Protein AF-W2T6S7-F1 (afdb_monomer_lite)

Structure (mmCIF, N/CA/C/O backbone):
data_AF-W2T6S7-F1
#
_entry.id   AF-W2T6S7-F1
#
loop_
_atom_site.group_PDB
_atom_site.id
_atom_site.type_symbol
_atom_site.label_atom_id
_atom_site.label_alt_id
_atom_site.label_comp_id
_atom_site.label_asym_id
_atom_site.label_entity_id
_atom_site.label_seq_id
_atom_site.pdbx_PDB_ins_code
_atom_site.Cartn_x
_atom_site.Cartn_y
_atom_site.Cartn_z
_atom_site.occupancy
_atom_site.B_iso_or_equiv
_atom_site.auth_seq_id
_atom_site.auth_comp_id
_atom_site.auth_asym_id
_atom_site.auth_atom_id
_atom_site.pdbx_PDB_model_num
ATOM 1 N N . MET A 1 1 ? 8.108 -56.591 -10.625 1.00 44.81 1 MET A N 1
ATOM 2 C CA . MET A 1 1 ? 7.138 -56.322 -11.718 1.00 44.81 1 MET A CA 1
ATOM 3 C C . MET A 1 1 ? 6.163 -55.282 -11.166 1.00 44.81 1 MET A C 1
ATOM 5 O O . MET A 1 1 ? 5.534 -55.583 -10.171 1.00 44.81 1 MET A O 1
ATOM 9 N N . LYS A 1 2 ? 6.084 -54.022 -11.597 1.00 50.47 2 LYS A N 1
ATOM 10 C CA . LYS A 1 2 ? 6.021 -53.470 -12.954 1.00 50.47 2 LYS A CA 1
ATOM 11 C C . LYS A 1 2 ? 7.052 -52.355 -13.187 1.00 50.47 2 LYS A C 1
ATOM 13 O O . LYS A 1 2 ? 7.591 -51.776 -12.254 1.00 50.47 2 LYS A O 1
ATOM 18 N N . GLN A 1 3 ? 7.336 -52.180 -14.467 1.00 43.72 3 GLN A N 1
ATOM 19 C CA . GLN A 1 3 ? 8.393 -51.392 -15.082 1.00 43.72 3 GLN A CA 1
ATOM 20 C C . GLN A 1 3 ? 8.091 -49.889 -15.019 1.00 43.72 3 GLN A C 1
ATOM 22 O O . GLN A 1 3 ? 6.928 -49.490 -14.970 1.00 43.72 3 GLN A O 1
ATOM 27 N N . GLY A 1 4 ? 9.148 -49.076 -15.026 1.00 42.03 4 GLY A N 1
ATOM 28 C CA . GLY A 1 4 ? 9.050 -47.632 -15.187 1.00 42.03 4 GLY A CA 1
ATOM 29 C C . GLY A 1 4 ? 8.812 -47.212 -16.635 1.00 42.03 4 GLY A C 1
ATOM 30 O O . GLY A 1 4 ? 9.015 -47.990 -17.562 1.00 42.03 4 GLY A O 1
ATOM 31 N N . THR A 1 5 ? 8.462 -45.941 -16.807 1.00 53.25 5 THR A N 1
ATOM 32 C CA . THR A 1 5 ? 8.689 -45.197 -18.046 1.00 53.25 5 THR A CA 1
ATOM 33 C C . THR A 1 5 ? 9.064 -43.765 -17.694 1.00 53.25 5 THR A C 1
ATOM 35 O O . THR A 1 5 ? 8.234 -42.952 -17.293 1.00 53.25 5 THR A O 1
ATOM 38 N N . SER A 1 6 ? 10.351 -43.482 -17.844 1.00 41.78 6 SER A N 1
ATOM 39 C CA . SER A 1 6 ? 10.902 -42.165 -18.129 1.00 41.78 6 SER A CA 1
ATOM 40 C C . SER A 1 6 ? 10.358 -41.647 -19.465 1.00 41.78 6 SER A C 1
ATOM 42 O O . SER A 1 6 ? 10.495 -42.329 -20.479 1.00 41.78 6 SER A O 1
ATOM 44 N N . GLY A 1 7 ? 9.804 -40.436 -19.483 1.00 40.69 7 GLY A N 1
ATOM 45 C CA . GLY A 1 7 ? 9.501 -39.694 -20.706 1.00 40.69 7 GLY A CA 1
ATOM 46 C C . GLY A 1 7 ? 10.116 -38.302 -20.626 1.00 40.69 7 GLY A C 1
ATOM 47 O O . GLY A 1 7 ? 9.666 -37.474 -19.843 1.00 40.69 7 GLY A O 1
ATOM 48 N N . GLN A 1 8 ? 11.179 -38.071 -21.395 1.00 43.88 8 GLN A N 1
ATOM 49 C CA . GLN A 1 8 ? 11.754 -36.748 -21.647 1.00 43.88 8 GLN A CA 1
ATOM 50 C C . GLN A 1 8 ? 11.181 -36.141 -22.944 1.00 43.88 8 GLN A C 1
ATOM 52 O O . GLN A 1 8 ? 10.837 -36.892 -23.856 1.00 43.88 8 GLN A O 1
ATOM 57 N N . LYS A 1 9 ? 11.336 -34.806 -23.054 1.00 38.41 9 LYS A N 1
ATOM 58 C CA . LYS A 1 9 ? 11.322 -33.919 -24.251 1.00 38.41 9 LYS A CA 1
ATOM 59 C C . LYS A 1 9 ? 9.926 -33.386 -24.642 1.00 38.41 9 LYS A C 1
ATOM 61 O O . LYS A 1 9 ? 8.984 -34.155 -24.680 1.00 38.41 9 LYS A O 1
ATOM 66 N N . GLY A 1 10 ? 9.711 -32.102 -24.947 1.00 35.69 10 GLY A N 1
ATOM 67 C CA . GLY A 1 10 ? 10.625 -30.980 -25.158 1.00 35.69 10 GLY A CA 1
ATOM 68 C C . GLY A 1 10 ? 9.892 -29.630 -25.306 1.00 35.69 10 GLY A C 1
ATOM 69 O O . GLY A 1 10 ? 8.671 -29.563 -25.303 1.00 35.69 10 GLY A O 1
ATOM 70 N N . VAL A 1 11 ? 10.732 -28.599 -25.374 1.00 45.44 11 VAL A N 1
ATOM 71 C CA . VAL A 1 11 ? 10.587 -27.143 -25.567 1.00 45.44 11 VAL A CA 1
ATOM 72 C C . VAL A 1 11 ? 9.501 -26.664 -26.550 1.00 45.44 11 VAL A C 1
ATOM 74 O O . VAL A 1 11 ? 9.457 -27.166 -27.664 1.00 45.44 11 VAL A O 1
ATOM 77 N N . GLU A 1 12 ? 8.793 -25.577 -26.205 1.00 41.75 12 GLU A N 1
ATOM 78 C CA . GLU A 1 12 ? 8.453 -24.488 -27.147 1.00 41.75 12 GLU A CA 1
ATOM 79 C C . GLU A 1 12 ? 8.199 -23.165 -26.381 1.00 41.75 12 GLU A C 1
ATOM 81 O O . GLU A 1 12 ? 7.277 -23.108 -25.569 1.00 41.75 12 GLU A O 1
ATOM 86 N N . PRO A 1 13 ? 9.031 -22.114 -26.543 1.00 46.97 13 PRO A N 1
ATOM 87 C CA . PRO A 1 13 ? 8.653 -20.750 -26.190 1.00 46.97 13 PRO A CA 1
ATOM 88 C C . PRO A 1 13 ? 7.733 -20.182 -27.276 1.00 46.97 13 PRO A C 1
ATOM 90 O O . PRO A 1 13 ? 8.020 -20.333 -28.465 1.00 46.97 13 PRO A O 1
ATOM 93 N N . ASP A 1 14 ? 6.656 -19.524 -26.849 1.00 45.78 14 ASP A N 1
ATOM 94 C CA . ASP A 1 14 ? 5.652 -18.898 -27.707 1.00 45.78 14 ASP A CA 1
ATOM 95 C C . ASP A 1 14 ? 6.309 -18.004 -28.769 1.00 45.78 14 ASP A C 1
ATOM 97 O O . ASP A 1 14 ? 6.902 -16.955 -28.504 1.00 45.78 14 ASP A O 1
ATOM 101 N N . ASN A 1 15 ? 6.254 -18.497 -30.002 1.00 49.22 15 ASN A N 1
ATOM 102 C CA . ASN A 1 15 ? 6.775 -17.862 -31.195 1.00 49.22 15 ASN A CA 1
ATOM 103 C C . ASN A 1 15 ? 5.683 -16.930 -31.733 1.00 49.22 15 ASN A C 1
ATOM 105 O O . ASN A 1 15 ? 4.926 -17.308 -32.625 1.00 49.22 15 ASN A O 1
ATOM 109 N N . ASP A 1 16 ? 5.601 -15.703 -31.211 1.00 47.03 16 ASP A N 1
ATOM 110 C CA . ASP A 1 16 ? 4.712 -14.642 -31.721 1.00 47.03 16 ASP A CA 1
ATOM 111 C C . ASP A 1 16 ? 5.182 -14.068 -33.075 1.00 47.03 16 ASP A C 1
ATOM 113 O O . ASP A 1 16 ? 5.040 -12.884 -33.375 1.00 47.03 16 ASP A O 1
ATOM 117 N N . ASN A 1 17 ? 5.729 -14.917 -33.946 1.00 52.88 17 ASN A N 1
ATOM 118 C CA . ASN A 1 17 ? 5.960 -14.599 -35.348 1.00 52.88 17 ASN A CA 1
ATOM 119 C C . ASN A 1 17 ? 5.045 -15.459 -36.225 1.00 52.88 17 ASN A C 1
ATOM 121 O O . ASN A 1 17 ? 5.472 -16.197 -37.118 1.00 52.88 17 ASN A O 1
ATOM 125 N N . ALA A 1 18 ? 3.742 -15.352 -35.953 1.00 46.53 18 ALA A N 1
ATOM 126 C CA . ALA A 1 18 ? 2.703 -15.784 -36.869 1.00 46.53 18 ALA A CA 1
ATOM 127 C C . ALA A 1 18 ? 2.848 -14.987 -38.173 1.00 46.53 18 ALA A C 1
ATOM 129 O O . ALA A 1 18 ? 2.337 -13.876 -38.314 1.00 46.53 18 ALA A O 1
ATOM 130 N N . ARG A 1 19 ? 3.567 -15.557 -39.147 1.00 51.38 19 ARG A N 1
ATOM 131 C CA . ARG A 1 19 ? 3.551 -15.084 -40.534 1.00 51.38 19 ARG A CA 1
ATOM 132 C C . ARG A 1 19 ? 2.090 -15.006 -40.987 1.00 51.38 19 ARG A C 1
ATOM 134 O O . ARG A 1 19 ? 1.430 -16.049 -41.022 1.00 51.38 19 ARG A O 1
ATOM 141 N N . PRO A 1 20 ? 1.561 -13.832 -41.369 1.00 50.25 20 PRO A N 1
ATOM 142 C CA . PRO A 1 20 ? 0.215 -13.776 -41.901 1.00 50.25 20 PRO A CA 1
ATOM 143 C C . PRO A 1 20 ? 0.173 -14.526 -43.238 1.00 50.25 20 PRO A C 1
ATOM 145 O O . PRO A 1 20 ? 0.917 -14.236 -44.175 1.00 50.25 20 PRO A O 1
ATOM 148 N N . ASN A 1 21 ? -0.702 -15.529 -43.279 1.00 42.53 21 ASN A N 1
ATOM 149 C CA . ASN A 1 21 ? -1.140 -16.272 -44.455 1.00 42.53 21 ASN A CA 1
ATOM 150 C C . ASN A 1 21 ? -1.340 -15.320 -45.652 1.00 42.53 21 ASN A C 1
ATOM 152 O O . ASN A 1 21 ? -2.166 -14.408 -45.593 1.00 42.53 21 ASN A O 1
ATOM 156 N N . LEU A 1 22 ? -0.586 -15.543 -46.736 1.00 52.88 22 LEU A N 1
ATOM 157 C CA . LEU A 1 22 ? -0.612 -14.776 -47.990 1.00 52.88 22 LEU A CA 1
ATOM 158 C C . LEU A 1 22 ? -1.898 -15.026 -48.802 1.00 52.88 22 LEU A C 1
ATOM 160 O O . LEU A 1 22 ? -1.879 -15.421 -49.968 1.00 52.88 22 LEU A O 1
ATOM 164 N N . ARG A 1 23 ? -3.057 -14.781 -48.195 1.00 48.16 23 ARG A N 1
ATOM 165 C CA . ARG A 1 23 ? -4.342 -14.863 -48.884 1.00 48.16 23 ARG A CA 1
ATOM 166 C C . ARG A 1 23 ? -5.307 -13.795 -48.393 1.00 48.16 23 ARG A C 1
ATOM 168 O O . ARG A 1 23 ? -6.394 -14.086 -47.913 1.00 48.16 23 ARG A O 1
ATOM 175 N N . ALA A 1 24 ? -4.927 -12.536 -48.580 1.00 45.38 24 ALA A N 1
ATOM 176 C CA . ALA A 1 24 ? -5.854 -11.418 -48.495 1.00 45.38 24 ALA A CA 1
ATOM 177 C C . ALA A 1 24 ? -5.467 -10.330 -49.505 1.00 45.38 24 ALA A C 1
ATOM 179 O O . ALA A 1 24 ? -4.625 -9.481 -49.256 1.00 45.38 24 ALA A O 1
ATOM 180 N N . ARG A 1 25 ? -6.100 -10.437 -50.677 1.00 41.81 25 ARG A N 1
ATOM 181 C CA . ARG A 1 25 ? -6.676 -9.341 -51.467 1.00 41.81 25 ARG A CA 1
ATOM 182 C C . ARG A 1 25 ? -5.835 -8.066 -51.601 1.00 41.81 25 ARG A C 1
ATOM 184 O O . ARG A 1 25 ? -5.845 -7.188 -50.749 1.00 41.81 25 ARG A O 1
ATOM 191 N N . PHE A 1 26 ? -5.255 -7.942 -52.791 1.00 42.34 26 PHE A N 1
ATOM 192 C CA . PHE A 1 26 ? -4.961 -6.682 -53.466 1.00 42.34 26 PHE A CA 1
ATOM 193 C C . PHE A 1 26 ? -6.148 -5.710 -53.313 1.00 42.34 26 PHE A C 1
ATOM 195 O O . PHE A 1 26 ? -7.161 -5.837 -53.998 1.00 42.34 26 PHE A O 1
ATOM 202 N N . VAL A 1 27 ? -6.031 -4.746 -52.405 1.00 46.91 27 VAL A N 1
ATOM 203 C CA . VAL A 1 27 ? -6.796 -3.501 -52.469 1.00 46.91 27 VAL A CA 1
ATOM 204 C C . VAL A 1 27 ? -5.753 -2.402 -52.442 1.00 46.91 27 VAL A C 1
ATOM 206 O O . VAL A 1 27 ? -5.041 -2.224 -51.456 1.00 46.91 27 VAL A O 1
ATOM 209 N N . ALA A 1 28 ? -5.588 -1.754 -53.590 1.00 53.00 28 ALA A N 1
ATOM 210 C CA . ALA A 1 28 ? -4.656 -0.664 -53.790 1.00 53.00 28 ALA A CA 1
ATOM 211 C C . ALA A 1 28 ? -5.019 0.495 -52.851 1.00 53.00 28 ALA A C 1
ATOM 213 O O . ALA A 1 28 ? -5.916 1.284 -53.139 1.00 53.00 28 ALA A O 1
ATOM 214 N N . LEU A 1 29 ? -4.325 0.585 -51.719 1.00 46.12 29 LEU A N 1
ATOM 215 C CA . LEU A 1 29 ? -4.257 1.811 -50.938 1.00 46.12 29 LEU A CA 1
ATOM 216 C C . LEU A 1 29 ? -3.081 2.645 -51.469 1.00 46.12 29 LEU A C 1
ATOM 218 O O . LEU A 1 29 ? -2.004 2.088 -51.707 1.00 46.12 29 LEU A O 1
ATOM 222 N N . PRO A 1 30 ? -3.264 3.960 -51.685 1.00 43.75 30 PRO A N 1
ATOM 223 C CA . PRO A 1 30 ? -2.201 4.831 -52.161 1.00 43.75 30 PRO A CA 1
ATOM 224 C C . PRO A 1 30 ? -1.045 4.844 -51.150 1.00 43.75 30 PRO A C 1
ATOM 226 O O . PRO A 1 30 ? -1.168 5.285 -50.009 1.00 43.75 30 PRO A O 1
ATOM 229 N N . PHE A 1 31 ? 0.089 4.313 -51.602 1.00 42.94 31 PHE A N 1
ATOM 230 C CA . PHE A 1 31 ? 1.375 4.228 -50.917 1.00 42.94 31 PHE A CA 1
ATOM 231 C C . PHE A 1 31 ? 1.957 5.620 -50.611 1.00 42.94 31 PHE A C 1
ATOM 233 O O . PHE A 1 31 ? 2.776 6.139 -51.362 1.00 42.94 31 PHE A O 1
ATOM 240 N N . ARG A 1 32 ? 1.523 6.242 -49.514 1.00 51.12 32 ARG A N 1
ATOM 241 C CA . ARG A 1 32 ? 2.148 7.388 -48.817 1.00 51.12 32 ARG A CA 1
ATOM 242 C C . ARG A 1 32 ? 1.166 7.709 -47.684 1.00 51.12 32 ARG A C 1
ATOM 244 O O . ARG A 1 32 ? 0.097 8.224 -47.951 1.00 51.12 32 ARG A O 1
ATOM 251 N N . CYS A 1 33 ? 1.347 7.336 -46.421 1.00 40.62 33 CYS A N 1
ATOM 252 C CA . CYS A 1 33 ? 2.434 7.719 -45.530 1.00 40.62 33 CYS A CA 1
ATOM 253 C C . CYS A 1 33 ? 2.258 6.948 -44.199 1.00 40.62 33 CYS A C 1
ATOM 255 O O . CYS A 1 33 ? 1.669 7.484 -43.274 1.00 40.62 33 CYS A O 1
ATOM 257 N N . ILE A 1 34 ? 2.723 5.699 -44.075 1.00 46.41 34 ILE A N 1
ATOM 258 C CA . ILE A 1 34 ? 2.920 5.044 -42.755 1.00 46.41 34 ILE A CA 1
ATOM 259 C C . ILE A 1 34 ? 4.170 4.151 -42.823 1.00 46.41 34 ILE A C 1
ATOM 261 O O . ILE A 1 34 ? 4.150 2.974 -42.481 1.00 46.41 34 ILE A O 1
ATOM 265 N N . ARG A 1 35 ? 5.274 4.676 -43.367 1.00 44.12 35 ARG A N 1
ATOM 266 C CA . ARG A 1 35 ? 6.534 3.921 -43.502 1.00 44.12 35 ARG A CA 1
ATOM 267 C C . ARG A 1 35 ? 7.763 4.703 -43.043 1.00 44.12 35 ARG A C 1
ATOM 269 O O . ARG A 1 35 ? 8.831 4.478 -43.575 1.00 44.12 35 ARG A O 1
ATOM 276 N N . ASN A 1 36 ? 7.617 5.612 -42.078 1.00 40.66 36 ASN A N 1
ATOM 277 C CA . ASN A 1 36 ? 8.723 6.463 -41.610 1.00 40.66 36 ASN A CA 1
ATOM 278 C C . ASN A 1 36 ? 8.898 6.481 -40.078 1.00 40.66 36 ASN A C 1
ATOM 280 O O . ASN A 1 36 ? 9.427 7.447 -39.548 1.00 40.66 36 ASN A O 1
ATOM 284 N N . ALA A 1 37 ? 8.467 5.446 -39.349 1.00 45.72 37 ALA A N 1
ATOM 285 C CA . ALA A 1 37 ? 8.672 5.395 -37.891 1.00 45.72 37 ALA A CA 1
ATOM 286 C C . ALA A 1 37 ? 9.631 4.287 -37.410 1.00 45.72 37 ALA A C 1
ATOM 288 O O . ALA A 1 37 ? 9.954 4.257 -36.232 1.00 45.72 37 ALA A O 1
ATOM 289 N N . TYR A 1 38 ? 10.105 3.395 -38.291 1.00 53.44 38 TYR A N 1
ATOM 290 C CA . TYR A 1 38 ? 10.888 2.210 -37.889 1.00 53.44 38 TYR A CA 1
ATOM 291 C C . TYR A 1 38 ? 12.110 1.925 -38.779 1.00 53.44 38 TYR A C 1
ATOM 293 O O . TYR A 1 38 ? 12.489 0.776 -38.962 1.00 53.44 38 TYR A O 1
ATOM 301 N N . TYR A 1 39 ? 12.722 2.958 -39.361 1.00 53.22 39 TYR A N 1
ATOM 302 C CA . TYR A 1 39 ? 13.937 2.823 -40.179 1.00 53.22 39 TYR A CA 1
ATOM 303 C C . TYR A 1 39 ? 14.884 4.006 -39.940 1.00 53.22 39 TYR A C 1
ATOM 305 O O . TYR A 1 39 ? 15.081 4.826 -40.828 1.00 53.22 39 TYR A O 1
ATOM 313 N N . TYR A 1 40 ? 15.438 4.132 -38.731 1.00 52.31 40 TYR A N 1
ATOM 314 C CA . TYR A 1 40 ? 16.458 5.157 -38.450 1.00 52.31 40 TYR A CA 1
ATOM 315 C C . TYR A 1 40 ? 17.656 4.684 -37.611 1.00 52.31 40 TYR A C 1
ATOM 317 O O . TYR A 1 40 ? 18.468 5.511 -37.221 1.00 52.31 40 TYR A O 1
ATOM 325 N N . ASP A 1 41 ? 17.835 3.377 -37.390 1.00 56.97 41 ASP A N 1
ATOM 326 C CA . ASP A 1 41 ? 18.947 2.881 -36.562 1.00 56.97 41 ASP A CA 1
ATOM 327 C C . ASP A 1 41 ? 20.021 2.084 -37.319 1.00 56.97 41 ASP A C 1
ATOM 329 O O . ASP A 1 41 ? 21.143 1.961 -36.830 1.00 56.97 41 ASP A O 1
ATOM 333 N N . ASP A 1 42 ? 19.720 1.508 -38.485 1.00 59.62 42 ASP A N 1
ATOM 334 C CA . ASP A 1 42 ? 20.650 0.565 -39.125 1.00 59.62 42 ASP A CA 1
ATOM 335 C C . ASP A 1 42 ? 21.865 1.266 -39.766 1.00 59.62 42 ASP A C 1
ATOM 337 O O . ASP A 1 42 ? 22.989 0.788 -39.613 1.00 59.62 42 ASP A O 1
ATOM 341 N N . GLU A 1 43 ? 21.699 2.459 -40.352 1.00 59.28 43 GLU A N 1
ATOM 342 C CA . GLU A 1 43 ? 22.812 3.207 -40.971 1.00 59.28 43 GLU A CA 1
ATOM 343 C C . GLU A 1 43 ? 23.855 3.725 -39.959 1.00 59.28 43 GLU A C 1
ATOM 345 O O . GLU A 1 43 ? 25.039 3.843 -40.284 1.00 59.28 43 GLU A O 1
ATOM 350 N N . GLU A 1 44 ? 23.449 4.056 -38.727 1.00 58.12 44 GLU A N 1
ATOM 351 C CA . GLU A 1 44 ? 24.384 4.443 -37.659 1.00 58.12 44 GLU A CA 1
ATOM 352 C C . GLU A 1 44 ? 25.008 3.225 -36.978 1.00 58.12 44 GLU A C 1
ATOM 354 O O . GLU A 1 44 ? 26.189 3.250 -36.616 1.00 58.12 44 GLU A O 1
ATOM 359 N N . LYS A 1 45 ? 24.251 2.127 -36.843 1.00 57.91 45 LYS A N 1
ATOM 360 C CA . LYS A 1 45 ? 24.779 0.858 -36.331 1.00 57.91 45 LYS A CA 1
ATOM 361 C C . LYS A 1 45 ? 25.893 0.324 -37.217 1.00 57.91 45 LYS A C 1
ATOM 363 O O . LYS A 1 45 ? 26.865 -0.183 -36.665 1.00 57.91 45 LYS A O 1
ATOM 368 N N . GLU A 1 46 ? 25.791 0.454 -38.537 1.00 63.69 46 GLU A N 1
ATOM 369 C CA . GLU A 1 46 ? 26.829 0.016 -39.480 1.00 63.69 46 GLU A CA 1
ATOM 370 C C . GLU A 1 46 ? 28.142 0.808 -39.352 1.00 63.69 46 GLU A C 1
ATOM 372 O O . GLU A 1 46 ? 29.214 0.246 -39.573 1.00 63.69 46 GLU A O 1
ATOM 377 N N . LYS A 1 47 ? 28.084 2.078 -38.921 1.00 73.19 47 LYS A N 1
ATOM 378 C CA . LYS A 1 47 ? 29.257 2.962 -38.772 1.00 73.19 47 LYS A CA 1
ATOM 379 C C . LYS A 1 47 ? 30.018 2.775 -37.456 1.00 73.19 47 LYS A C 1
ATOM 381 O O . LYS A 1 47 ? 31.182 3.161 -37.373 1.00 73.19 47 LYS A O 1
ATOM 386 N N . MET A 1 48 ? 29.382 2.208 -36.431 1.00 75.88 48 MET A N 1
ATOM 387 C CA . MET A 1 48 ? 29.991 2.046 -35.106 1.00 75.88 48 MET A CA 1
ATOM 388 C C . MET A 1 48 ? 30.786 0.745 -34.961 1.00 75.88 48 MET A C 1
ATOM 390 O O . MET A 1 48 ? 30.458 -0.287 -35.555 1.00 75.88 48 MET A O 1
ATOM 394 N N . SER A 1 49 ? 31.795 0.753 -34.088 1.00 88.94 49 SER A N 1
ATOM 395 C CA . SER A 1 49 ? 32.514 -0.472 -33.729 1.00 88.94 49 SER A CA 1
ATOM 396 C C . SER A 1 49 ? 31.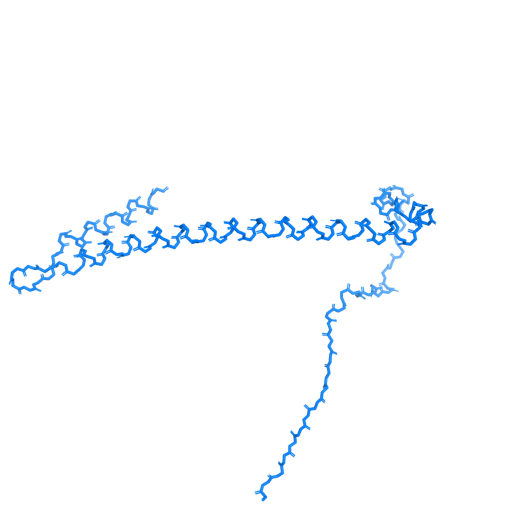605 -1.437 -32.960 1.00 88.94 49 SER A C 1
ATOM 398 O O . SER A 1 49 ? 30.727 -1.031 -32.193 1.00 88.94 49 SER A O 1
ATOM 400 N N . ALA A 1 50 ? 31.837 -2.746 -33.108 1.00 88.00 50 ALA A N 1
ATOM 401 C CA . ALA A 1 50 ? 31.113 -3.773 -32.354 1.00 88.00 50 ALA A CA 1
ATOM 402 C C . ALA A 1 50 ? 31.182 -3.539 -30.834 1.00 88.00 50 ALA A C 1
ATOM 404 O O . ALA A 1 50 ? 30.200 -3.774 -30.129 1.00 88.00 50 ALA A O 1
ATOM 405 N N . TYR A 1 51 ? 32.312 -3.016 -30.349 1.00 91.56 51 TYR A N 1
ATOM 406 C CA . TYR A 1 51 ? 32.501 -2.650 -28.947 1.00 91.56 51 TYR A CA 1
ATOM 407 C C . TYR A 1 51 ? 31.569 -1.515 -28.505 1.00 91.56 51 TYR A C 1
ATOM 409 O O . TYR A 1 51 ? 30.929 -1.607 -27.461 1.00 91.56 51 TYR A O 1
ATOM 417 N N . GLU A 1 52 ? 31.441 -0.463 -29.312 1.00 89.88 52 GLU A N 1
ATOM 418 C CA . GLU A 1 52 ? 30.593 0.692 -29.000 1.00 89.88 52 GLU A CA 1
ATOM 419 C C . GLU A 1 52 ? 29.112 0.310 -29.005 1.00 89.88 52 GLU A C 1
ATOM 421 O O . GLU A 1 52 ? 28.356 0.748 -28.138 1.00 89.88 52 GLU A O 1
ATOM 426 N N . ARG A 1 53 ? 28.707 -0.568 -29.933 1.00 87.62 53 ARG A N 1
ATOM 427 C CA . ARG A 1 53 ? 27.358 -1.152 -29.940 1.00 87.62 53 ARG A CA 1
ATOM 428 C C . ARG A 1 53 ? 27.091 -1.942 -28.660 1.00 87.62 53 ARG A C 1
ATOM 430 O O . ARG A 1 53 ? 26.074 -1.721 -28.010 1.00 87.62 53 ARG A O 1
ATOM 437 N N . ALA A 1 54 ? 28.016 -2.819 -28.270 1.00 92.00 54 ALA A N 1
ATOM 438 C CA . ALA A 1 54 ? 27.889 -3.605 -27.045 1.00 92.00 54 ALA A CA 1
ATOM 439 C C . ALA A 1 54 ? 27.835 -2.717 -25.790 1.00 92.00 54 ALA A C 1
ATOM 441 O O . ALA A 1 54 ? 27.038 -2.980 -24.891 1.00 92.00 54 ALA A O 1
ATOM 442 N N . LYS A 1 55 ? 28.631 -1.641 -25.750 1.00 94.62 55 LYS A N 1
ATOM 443 C CA . LYS A 1 55 ? 28.638 -0.675 -24.648 1.00 94.62 55 LYS A CA 1
ATOM 444 C C . LYS A 1 55 ? 27.296 0.049 -24.510 1.00 94.62 55 LYS A C 1
ATOM 446 O O . LYS A 1 55 ? 26.745 0.059 -23.414 1.00 94.62 55 LYS A O 1
ATOM 451 N N . LYS A 1 56 ? 26.736 0.569 -25.609 1.00 92.38 56 LYS A N 1
ATOM 452 C CA . LYS A 1 56 ? 25.419 1.234 -25.597 1.00 92.38 56 LYS A CA 1
ATOM 453 C C . LYS A 1 56 ? 24.311 0.299 -25.109 1.00 92.38 56 LYS A C 1
ATOM 455 O O . LYS A 1 56 ? 23.524 0.675 -24.250 1.00 92.38 56 LYS A O 1
ATOM 460 N N . VAL A 1 57 ? 24.282 -0.938 -25.611 1.00 93.06 57 VAL A N 1
ATOM 461 C CA . VAL A 1 57 ? 23.292 -1.942 -25.183 1.00 93.06 57 VAL A CA 1
ATOM 462 C C . VAL A 1 57 ? 23.454 -2.274 -23.699 1.00 93.06 57 VAL A C 1
ATOM 464 O O . VAL A 1 57 ? 22.469 -2.396 -22.977 1.00 93.06 57 VAL A O 1
ATOM 467 N N . TYR A 1 58 ? 24.691 -2.394 -23.215 1.00 94.50 58 TYR A N 1
ATOM 468 C CA . TYR A 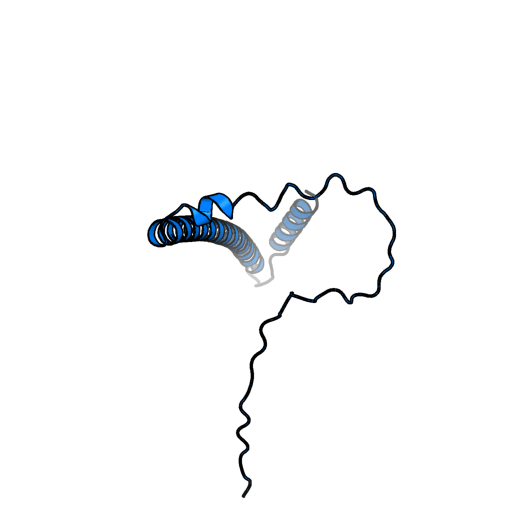1 58 ? 24.948 -2.623 -21.797 1.00 94.50 58 TYR A CA 1
ATOM 469 C C . TYR A 1 58 ? 24.417 -1.478 -20.926 1.00 94.50 58 TYR A C 1
ATOM 471 O O . TYR A 1 58 ? 23.752 -1.745 -19.927 1.00 94.50 58 TYR A O 1
ATOM 479 N N . GLU A 1 59 ? 24.681 -0.228 -21.305 1.00 96.12 59 GLU A N 1
ATOM 480 C CA . GLU A 1 59 ? 24.207 0.962 -20.588 1.00 96.12 59 GLU A CA 1
ATOM 481 C C . GLU A 1 59 ? 22.673 1.003 -20.537 1.00 96.12 59 GLU A C 1
ATOM 483 O O . GLU A 1 59 ? 22.109 1.104 -19.448 1.00 96.12 59 GLU A O 1
ATOM 488 N N . GLN A 1 60 ? 22.001 0.768 -21.669 1.00 95.00 60 GLN A N 1
ATOM 489 C CA . GLN A 1 60 ? 20.537 0.675 -21.742 1.00 95.00 60 GLN A CA 1
ATOM 490 C C . GLN A 1 60 ? 19.978 -0.403 -20.804 1.00 95.00 60 GLN A C 1
ATOM 492 O O . GLN A 1 60 ? 19.090 -0.138 -19.996 1.00 95.00 60 GLN A O 1
ATOM 497 N N . ILE A 1 61 ? 20.553 -1.610 -20.828 1.00 95.44 61 ILE A N 1
ATOM 498 C CA . ILE A 1 61 ? 20.130 -2.708 -19.947 1.00 95.44 61 ILE A CA 1
ATOM 499 C C . ILE A 1 61 ? 20.327 -2.345 -18.467 1.00 95.44 61 ILE A C 1
ATOM 501 O O . ILE A 1 61 ? 19.545 -2.768 -17.612 1.00 95.44 61 ILE A O 1
ATOM 505 N N . GLN A 1 62 ? 21.388 -1.611 -18.124 1.00 96.81 62 GLN A N 1
ATOM 506 C CA . GLN A 1 62 ? 21.615 -1.177 -16.745 1.00 96.81 62 GLN A CA 1
ATOM 507 C C . GLN A 1 62 ? 20.577 -0.147 -16.303 1.00 96.81 62 GLN A C 1
ATOM 509 O O . GLN A 1 62 ? 20.032 -0.284 -15.207 1.00 96.81 62 GLN A O 1
ATOM 514 N N . GLU A 1 63 ? 20.269 0.834 -17.146 1.00 96.50 63 GLU A N 1
ATOM 515 C CA . GLU A 1 63 ? 19.245 1.844 -16.870 1.00 96.50 63 GLU A CA 1
ATOM 516 C C . GLU A 1 63 ? 17.861 1.207 -16.705 1.00 96.50 63 GLU A C 1
ATOM 518 O O . GLU A 1 63 ? 17.196 1.435 -15.693 1.00 96.50 63 GLU A O 1
ATOM 523 N N . GLU A 1 64 ? 17.467 0.315 -17.615 1.00 95.50 64 GLU A N 1
ATOM 524 C CA . GLU A 1 64 ? 16.207 -0.430 -17.521 1.00 95.50 64 GLU A CA 1
ATOM 525 C C . GLU A 1 64 ? 16.126 -1.246 -16.225 1.00 95.50 64 GLU A C 1
ATOM 527 O O . GLU A 1 64 ? 15.114 -1.221 -15.521 1.00 95.50 64 GLU A O 1
ATOM 532 N N . LYS A 1 65 ? 17.210 -1.936 -15.843 1.00 95.81 65 LYS A N 1
ATOM 533 C CA . LYS A 1 65 ? 17.269 -2.678 -14.573 1.00 95.81 65 LYS A CA 1
ATOM 534 C C . LYS A 1 65 ? 17.120 -1.760 -13.367 1.00 95.81 65 LYS A C 1
ATOM 536 O O . LYS A 1 65 ? 16.494 -2.157 -12.383 1.00 95.81 65 LYS A O 1
ATOM 541 N N . GLN A 1 66 ? 17.713 -0.569 -13.400 1.00 96.94 66 GLN A N 1
ATOM 542 C CA . GLN A 1 66 ? 17.579 0.402 -12.317 1.00 96.94 66 GLN A CA 1
ATOM 543 C C . GLN A 1 66 ? 16.144 0.918 -12.217 1.00 96.94 66 GLN A C 1
ATOM 545 O O . GLN A 1 66 ? 15.575 0.888 -11.126 1.00 96.94 66 GLN A O 1
ATOM 550 N N . GLN A 1 67 ? 15.527 1.289 -13.338 1.00 96.38 67 GLN A N 1
ATOM 551 C CA . GLN A 1 67 ? 14.132 1.729 -13.379 1.00 96.38 67 GLN A CA 1
ATOM 552 C C . GLN A 1 67 ? 13.182 0.635 -12.881 1.00 96.38 67 GLN A C 1
ATOM 554 O O . GLN A 1 67 ? 12.374 0.881 -11.988 1.00 96.38 67 GLN A O 1
ATOM 559 N N . GLN A 1 68 ? 13.339 -0.605 -13.352 1.00 95.88 68 GLN A N 1
ATOM 560 C CA . GLN A 1 68 ? 12.531 -1.736 -12.886 1.00 95.88 68 GLN A CA 1
ATOM 561 C C . GLN A 1 68 ? 12.701 -2.001 -11.386 1.00 95.88 68 GLN A C 1
ATOM 563 O O . GLN A 1 68 ? 11.733 -2.325 -10.702 1.00 95.88 68 GLN A O 1
ATOM 568 N N . ARG A 1 69 ? 13.918 -1.862 -10.843 1.00 96.69 69 ARG A N 1
ATOM 569 C CA . ARG A 1 69 ? 14.154 -1.989 -9.395 1.00 96.69 69 ARG A CA 1
ATOM 570 C C . ARG A 1 69 ? 13.444 -0.897 -8.604 1.00 96.69 69 ARG A C 1
ATOM 572 O O . ARG A 1 69 ? 12.926 -1.195 -7.534 1.00 96.69 69 ARG A O 1
ATOM 579 N N . LEU A 1 70 ? 13.441 0.340 -9.096 1.00 96.69 70 LEU A N 1
ATOM 580 C CA . LEU A 1 70 ? 12.759 1.453 -8.434 1.00 96.69 70 LEU A CA 1
ATOM 581 C C . LEU A 1 70 ? 11.241 1.256 -8.441 1.00 96.69 70 LEU A C 1
ATOM 583 O O . LEU A 1 70 ? 10.628 1.365 -7.384 1.00 96.69 70 LEU A O 1
ATOM 587 N N . LEU A 1 71 ? 10.665 0.871 -9.582 1.00 97.19 71 LEU A N 1
ATOM 588 C CA . LEU A 1 71 ? 9.232 0.579 -9.692 1.00 97.19 71 LEU A CA 1
ATOM 589 C C . LEU A 1 71 ? 8.813 -0.556 -8.751 1.00 97.19 71 LEU A C 1
ATOM 591 O O . LEU A 1 71 ? 7.880 -0.395 -7.973 1.00 97.19 71 LEU A O 1
ATOM 595 N N . ARG A 1 72 ? 9.563 -1.667 -8.727 1.00 96.50 72 ARG A N 1
ATOM 596 C CA . ARG A 1 72 ? 9.283 -2.782 -7.804 1.00 96.50 72 ARG A CA 1
ATOM 597 C C . ARG A 1 72 ? 9.341 -2.360 -6.340 1.00 96.50 72 ARG A C 1
ATOM 599 O O . ARG A 1 72 ? 8.499 -2.784 -5.560 1.00 96.50 72 ARG A O 1
ATOM 606 N N . LYS A 1 73 ? 10.315 -1.527 -5.959 1.00 97.38 73 LYS A N 1
ATOM 607 C CA . LYS A 1 73 ? 10.402 -1.009 -4.586 1.00 97.38 73 LYS A CA 1
ATOM 608 C C . LYS A 1 73 ? 9.191 -0.155 -4.226 1.00 97.38 73 LYS A C 1
ATOM 610 O O . LYS A 1 73 ? 8.642 -0.334 -3.148 1.00 97.38 73 LYS A O 1
ATOM 615 N N . GLN A 1 74 ? 8.758 0.724 -5.128 1.00 97.44 74 GLN A N 1
ATOM 616 C CA . GLN A 1 74 ? 7.565 1.547 -4.913 1.00 97.44 74 GLN A CA 1
ATOM 617 C C . GLN A 1 74 ? 6.313 0.676 -4.751 1.00 97.44 74 GLN A C 1
ATOM 619 O O . GLN A 1 74 ? 5.579 0.839 -3.782 1.00 97.44 74 GLN A O 1
ATOM 624 N N . GLU A 1 75 ? 6.115 -0.313 -5.624 1.00 97.00 75 GLU A N 1
ATOM 625 C CA . GLU A 1 75 ? 4.996 -1.261 -5.518 1.00 97.00 75 GLU A CA 1
ATOM 626 C C . GLU A 1 75 ? 5.032 -2.065 -4.206 1.00 97.00 75 GLU A C 1
ATOM 628 O O . GLU A 1 75 ? 3.999 -2.289 -3.567 1.00 97.00 75 GLU A O 1
ATOM 633 N N . GLU A 1 76 ? 6.219 -2.503 -3.776 1.00 97.75 76 GLU A N 1
ATOM 634 C CA . GLU A 1 76 ? 6.407 -3.193 -2.499 1.00 97.75 76 GLU A CA 1
ATOM 635 C C . GLU A 1 76 ? 6.068 -2.292 -1.307 1.00 97.75 76 GLU A C 1
ATOM 637 O O . GLU A 1 76 ? 5.362 -2.736 -0.399 1.00 97.75 76 GLU A O 1
ATOM 642 N N . GLU A 1 77 ? 6.522 -1.038 -1.313 1.00 97.69 77 GLU A N 1
ATOM 643 C CA . GLU A 1 77 ? 6.233 -0.048 -0.272 1.00 97.69 77 GLU A CA 1
ATOM 644 C C . GLU A 1 77 ? 4.733 0.268 -0.195 1.00 97.69 77 GLU A C 1
ATOM 646 O O . GLU A 1 77 ? 4.146 0.237 0.891 1.00 97.69 77 GLU A O 1
ATOM 651 N N . GLU A 1 78 ? 4.074 0.486 -1.335 1.00 97.50 78 GLU A N 1
ATOM 652 C CA . GLU A 1 78 ? 2.628 0.719 -1.402 1.00 97.50 78 GLU A CA 1
ATOM 653 C C . GLU A 1 78 ? 1.838 -0.482 -0.875 1.00 97.50 78 GLU A C 1
ATOM 655 O O . GLU A 1 78 ? 0.918 -0.341 -0.056 1.00 97.50 78 GLU A O 1
ATOM 660 N N . ARG A 1 79 ? 2.231 -1.693 -1.287 1.00 97.50 79 ARG A N 1
ATOM 661 C CA . ARG A 1 79 ? 1.622 -2.936 -0.809 1.00 97.50 79 ARG A CA 1
ATOM 662 C C . ARG A 1 79 ? 1.807 -3.097 0.697 1.00 97.50 79 ARG A C 1
ATOM 664 O O . ARG A 1 79 ? 0.850 -3.452 1.389 1.00 97.50 79 ARG A O 1
ATOM 671 N N . GLN A 1 80 ? 3.006 -2.845 1.218 1.00 97.88 80 GLN A N 1
ATOM 672 C CA . GLN A 1 80 ? 3.284 -2.916 2.653 1.00 97.88 80 GLN A CA 1
ATOM 673 C C . GLN A 1 80 ? 2.456 -1.889 3.429 1.00 97.88 80 GLN A C 1
ATOM 675 O O . GLN A 1 80 ? 1.804 -2.253 4.408 1.00 97.88 80 GLN A O 1
ATOM 680 N N . ALA A 1 81 ? 2.372 -0.645 2.956 1.00 98.00 81 ALA A N 1
ATOM 681 C CA . ALA A 1 81 ? 1.562 0.396 3.583 1.00 98.00 81 ALA A CA 1
ATOM 682 C C . ALA A 1 81 ? 0.067 0.020 3.632 1.00 98.00 81 ALA A C 1
ATOM 684 O O . ALA A 1 81 ? -0.599 0.191 4.664 1.00 98.00 81 ALA A O 1
ATOM 685 N N . ALA A 1 82 ? -0.467 -0.551 2.547 1.00 97.12 82 ALA A N 1
ATOM 686 C CA . ALA A 1 82 ? -1.843 -1.039 2.495 1.00 97.12 82 ALA A CA 1
ATOM 687 C C . ALA A 1 82 ? -2.082 -2.196 3.483 1.00 97.12 82 ALA A C 1
ATOM 689 O O . ALA A 1 82 ? -3.072 -2.186 4.228 1.00 97.12 82 ALA A O 1
ATOM 690 N N . LEU A 1 83 ? -1.159 -3.162 3.538 1.00 97.81 83 LEU A N 1
ATOM 691 C CA . LEU A 1 83 ? -1.213 -4.284 4.477 1.00 97.81 83 LEU A CA 1
ATOM 692 C C . LEU A 1 83 ? -1.139 -3.811 5.929 1.00 97.81 83 LEU A C 1
ATOM 694 O O . LEU A 1 83 ? -1.955 -4.230 6.747 1.00 97.81 83 LEU A O 1
ATOM 698 N N . GLU A 1 84 ? -0.241 -2.885 6.255 1.00 98.06 84 GLU A N 1
ATOM 699 C CA . GLU A 1 84 ? -0.139 -2.322 7.598 1.00 98.06 84 GLU A CA 1
ATOM 700 C C . GLU A 1 84 ? -1.425 -1.617 8.029 1.00 98.06 84 GLU A C 1
ATOM 702 O O . GLU A 1 84 ? -1.889 -1.784 9.162 1.00 98.06 84 GLU A O 1
ATOM 707 N N . LYS A 1 85 ? -2.023 -0.818 7.140 1.00 96.62 85 LYS A N 1
ATOM 708 C CA . LYS A 1 85 ? -3.298 -0.141 7.409 1.00 96.62 85 LYS A CA 1
ATOM 709 C C . LYS A 1 85 ? -4.405 -1.164 7.672 1.00 96.62 85 LYS A C 1
ATOM 711 O O . LYS A 1 85 ? -5.170 -1.024 8.637 1.00 96.62 85 LYS A O 1
ATOM 716 N N . TYR A 1 86 ? -4.469 -2.217 6.859 1.00 95.88 86 TYR A N 1
ATOM 717 C CA . TYR A 1 86 ? -5.398 -3.323 7.060 1.00 95.88 86 TYR A CA 1
ATOM 718 C C . TYR A 1 86 ? -5.155 -4.037 8.399 1.00 95.88 86 TYR A C 1
ATOM 720 O O . TYR A 1 86 ? -6.086 -4.221 9.181 1.00 95.88 86 TYR A O 1
ATOM 728 N N . GLU A 1 87 ? -3.912 -4.375 8.736 1.00 97.50 87 GLU A N 1
ATOM 729 C CA . GLU A 1 87 ? -3.590 -5.030 10.001 1.00 97.50 87 GLU A CA 1
ATOM 730 C C . GLU A 1 87 ? -3.933 -4.169 11.214 1.00 97.50 87 GLU A C 1
ATOM 732 O O . GLU A 1 87 ? -4.516 -4.669 12.179 1.00 97.50 87 GLU A O 1
ATOM 737 N N . LYS A 1 88 ? -3.599 -2.874 11.179 1.00 96.69 88 LYS A N 1
ATOM 738 C CA . LYS A 1 88 ? -3.901 -1.922 12.257 1.00 96.69 88 LYS A CA 1
ATOM 739 C C . LYS A 1 88 ? -5.410 -1.858 12.502 1.00 96.69 88 LYS A C 1
ATOM 741 O O . LYS A 1 88 ? -5.850 -1.949 13.650 1.00 96.69 88 LYS A O 1
ATOM 746 N N . THR A 1 89 ? -6.217 -1.758 11.445 1.00 94.50 89 THR A N 1
ATOM 747 C CA . THR A 1 89 ? -7.687 -1.742 11.564 1.00 94.50 89 THR A CA 1
ATOM 748 C C . THR A 1 89 ? -8.246 -3.087 12.036 1.00 94.50 89 THR A C 1
ATOM 750 O O . THR A 1 89 ? -9.054 -3.118 12.965 1.00 94.50 89 THR A O 1
ATOM 753 N N . LYS A 1 90 ? -7.754 -4.210 11.497 1.00 95.81 90 LYS A N 1
ATOM 754 C CA . LYS A 1 90 ? -8.129 -5.568 11.922 1.00 95.81 90 LYS A CA 1
ATOM 755 C C . LYS A 1 90 ? -7.824 -5.812 13.401 1.00 95.81 90 LYS A C 1
ATOM 757 O O . LYS A 1 90 ? -8.683 -6.319 14.120 1.00 95.81 90 LYS A O 1
ATOM 762 N N . LYS A 1 91 ? -6.632 -5.433 13.875 1.00 97.12 91 LYS A N 1
ATOM 763 C CA . LYS A 1 91 ? -6.216 -5.564 15.283 1.00 97.12 91 LYS A CA 1
ATOM 764 C C . LYS A 1 91 ? -7.120 -4.739 16.205 1.00 97.12 91 LYS A C 1
ATOM 766 O O . LYS A 1 91 ? -7.578 -5.263 17.220 1.00 97.12 91 LYS A O 1
ATOM 771 N N . LYS A 1 92 ? -7.437 -3.489 15.837 1.00 95.00 92 LYS A N 1
ATOM 772 C CA . LYS A 1 92 ? -8.370 -2.626 16.590 1.00 95.00 92 LYS A CA 1
ATOM 773 C C . LYS A 1 92 ? -9.768 -3.241 16.684 1.00 95.00 92 LYS A C 1
ATOM 775 O O . LYS A 1 92 ? -10.286 -3.392 17.788 1.00 95.00 92 LYS A O 1
ATOM 780 N N . ALA A 1 93 ? -10.333 -3.666 15.555 1.00 94.69 93 ALA A N 1
ATOM 781 C CA . ALA A 1 93 ? -11.647 -4.303 15.520 1.00 94.69 93 ALA A CA 1
ATOM 782 C C . 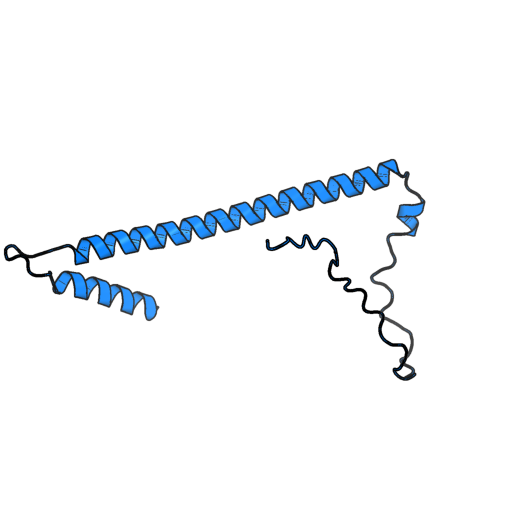ALA A 1 93 ? -11.670 -5.591 16.356 1.00 94.69 93 ALA A C 1
ATOM 784 O O . ALA A 1 93 ? -12.551 -5.777 17.190 1.00 94.69 93 ALA A O 1
ATOM 785 N N . ASN A 1 94 ? -10.661 -6.456 16.210 1.00 95.69 94 ASN A N 1
ATOM 786 C CA . ASN A 1 94 ? -10.554 -7.691 16.987 1.00 95.69 94 ASN A CA 1
ATOM 787 C C . ASN A 1 94 ? -10.475 -7.403 18.498 1.00 95.69 94 ASN A C 1
ATOM 789 O O . ASN A 1 94 ? -11.179 -8.035 19.283 1.00 95.69 94 ASN A O 1
ATOM 793 N N . LYS A 1 95 ? -9.711 -6.383 18.917 1.00 95.06 95 LYS A N 1
ATOM 794 C CA . LYS A 1 95 ? -9.672 -5.945 20.321 1.00 95.06 95 LYS A CA 1
ATOM 795 C C . LYS A 1 95 ? -11.063 -5.572 20.842 1.00 95.06 95 LYS A C 1
ATOM 797 O O . LYS A 1 95 ? -11.379 -5.933 21.970 1.00 95.06 95 LYS A O 1
ATOM 802 N N . LEU A 1 96 ? -11.885 -4.890 20.041 1.00 94.19 96 LEU A N 1
ATOM 803 C CA . LEU A 1 96 ? -13.267 -4.552 20.401 1.00 94.19 96 LEU A CA 1
ATOM 804 C C . LEU A 1 96 ? -14.156 -5.799 20.480 1.00 94.19 96 LEU A C 1
ATOM 806 O O . LEU A 1 96 ? -14.831 -5.985 21.488 1.00 94.19 96 LEU A O 1
ATOM 810 N N . PHE A 1 97 ? -14.084 -6.701 19.497 1.00 91.94 97 PHE A N 1
ATOM 811 C CA . PHE A 1 97 ? -14.851 -7.954 19.500 1.00 91.94 97 PHE A CA 1
ATOM 812 C C . PHE A 1 97 ? -14.495 -8.889 20.664 1.00 91.94 97 PHE A C 1
ATOM 814 O O . PHE A 1 97 ? -15.347 -9.639 21.135 1.00 91.94 97 PHE A O 1
ATOM 821 N N . ARG A 1 98 ? -13.254 -8.838 21.164 1.00 94.12 98 ARG A N 1
ATOM 822 C CA . ARG A 1 98 ? -12.822 -9.619 22.334 1.00 94.12 98 ARG A CA 1
ATOM 823 C C . ARG A 1 98 ? -13.301 -9.040 23.667 1.00 94.12 98 ARG A C 1
ATOM 825 O O . ARG A 1 98 ? -13.205 -9.741 24.674 1.00 94.12 98 ARG A O 1
ATOM 832 N N . LYS A 1 99 ? -13.804 -7.798 23.708 1.00 93.75 99 LYS A N 1
ATOM 833 C CA . LYS A 1 99 ? -14.327 -7.200 24.945 1.00 93.75 99 LYS A CA 1
ATOM 834 C C . LYS A 1 99 ? -15.571 -7.960 25.405 1.00 93.75 99 LYS A C 1
ATOM 836 O O . LYS A 1 99 ? -16.541 -8.111 24.661 1.00 93.75 99 LYS A O 1
ATOM 841 N N . ARG A 1 100 ? -15.546 -8.393 26.664 1.00 95.31 100 ARG A N 1
ATOM 842 C CA . ARG A 1 100 ? -16.656 -9.075 27.333 1.00 95.31 100 ARG A CA 1
ATOM 843 C C . ARG A 1 100 ? -17.044 -8.348 28.614 1.00 95.31 100 ARG A C 1
ATOM 845 O O . ARG A 1 100 ? -16.215 -7.673 29.220 1.00 95.31 100 ARG A O 1
ATOM 852 N N . SER A 1 101 ? -18.307 -8.471 29.005 1.00 94.06 101 SER A N 1
ATOM 853 C CA . SER A 1 101 ? -18.815 -7.966 30.280 1.00 94.06 101 SER A CA 1
ATOM 854 C C . SER A 1 101 ? -18.301 -8.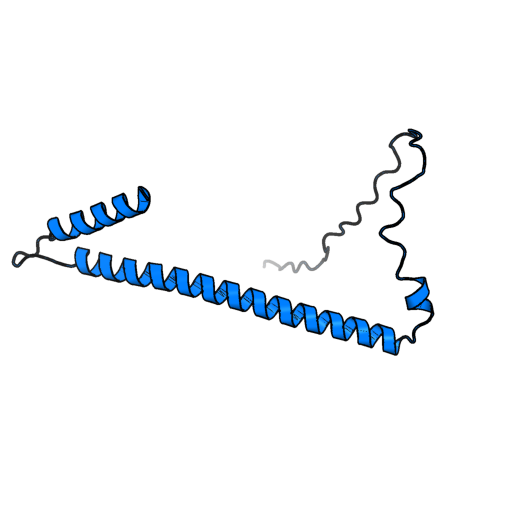814 31.449 1.00 94.06 101 SER A C 1
ATOM 856 O O . SER A 1 101 ? -17.755 -9.900 31.249 1.00 94.06 101 SER A O 1
ATOM 858 N N . ARG A 1 102 ? -18.529 -8.365 32.692 1.00 93.25 102 ARG A N 1
ATOM 859 C CA . ARG A 1 102 ? -18.190 -9.137 33.906 1.00 93.25 102 ARG A CA 1
ATOM 860 C C . ARG A 1 102 ? -18.837 -10.531 33.930 1.00 93.25 102 ARG A C 1
ATOM 862 O O . ARG A 1 102 ? -18.280 -11.442 34.526 1.00 93.25 102 ARG A O 1
ATOM 869 N N . LYS A 1 103 ? -19.981 -10.700 33.254 1.00 95.12 103 LYS A N 1
ATOM 870 C CA . LYS A 1 103 ? -20.689 -11.983 33.083 1.00 95.12 103 LYS A CA 1
ATOM 871 C C . LYS A 1 103 ? -20.224 -12.778 31.847 1.00 95.12 103 LYS A C 1
ATOM 873 O O . LYS A 1 103 ? -20.845 -13.771 31.497 1.00 95.12 103 LYS A O 1
ATOM 878 N N . GLY A 1 104 ? -19.182 -12.327 31.145 1.00 94.06 104 GLY A N 1
ATOM 879 C CA . GLY A 1 104 ? -18.629 -12.991 29.959 1.00 94.06 104 GLY A CA 1
ATOM 880 C C . GLY A 1 104 ? -19.387 -12.738 28.650 1.00 94.06 104 GLY A C 1
ATOM 881 O O . GLY A 1 104 ? -18.981 -13.241 27.603 1.00 94.06 104 GLY A O 1
ATOM 882 N N . GLN A 1 105 ? -20.457 -11.941 28.668 1.00 94.62 105 GLN A N 1
ATOM 883 C CA . GLN A 1 105 ? -21.234 -11.646 27.463 1.00 94.62 105 GLN A CA 1
ATOM 884 C C . GLN A 1 105 ? -20.467 -10.703 26.526 1.00 94.62 105 GLN A C 1
ATOM 886 O O . GLN A 1 105 ? -19.739 -9.830 27.006 1.00 94.62 105 GLN A O 1
ATOM 891 N N . PRO A 1 106 ? -20.621 -10.839 25.201 1.00 95.75 106 PRO A N 1
ATOM 892 C CA . PRO A 1 106 ? -20.037 -9.899 24.251 1.00 95.75 106 PRO A CA 1
ATOM 893 C C . PRO A 1 106 ? -20.603 -8.488 24.455 1.00 95.75 106 PRO A C 1
ATOM 895 O O . PRO A 1 106 ? -21.798 -8.314 24.689 1.00 95.75 106 PRO A O 1
ATOM 898 N N . ASN A 1 107 ? -19.751 -7.467 24.351 1.00 95.06 107 ASN A N 1
ATOM 899 C CA . ASN A 1 107 ? -20.204 -6.078 24.416 1.00 95.06 107 ASN A CA 1
ATOM 900 C C . ASN A 1 107 ? -20.773 -5.640 23.055 1.00 95.06 107 ASN A C 1
ATOM 902 O O . ASN A 1 107 ? -20.008 -5.289 22.159 1.00 95.06 107 ASN A O 1
ATOM 906 N N . LEU A 1 108 ? -22.103 -5.655 22.912 1.00 92.38 108 LEU A N 1
ATOM 907 C CA . LEU A 1 108 ? -22.795 -5.296 21.667 1.00 92.38 108 LEU A CA 1
ATOM 908 C C . LEU A 1 108 ? -22.532 -3.851 21.222 1.00 92.38 108 LEU A C 1
ATOM 910 O O . LEU A 1 108 ? -22.325 -3.629 20.035 1.00 92.38 108 LEU A O 1
ATOM 914 N N . GLY A 1 109 ? -22.466 -2.888 22.147 1.00 94.44 109 GLY A N 1
ATOM 915 C CA . GLY A 1 109 ? -22.217 -1.479 21.807 1.00 94.44 109 GLY A CA 1
ATOM 916 C C . GLY A 1 109 ? -20.895 -1.293 21.059 1.00 94.44 109 GLY A C 1
ATOM 917 O O . GLY A 1 109 ? -20.865 -0.722 19.972 1.00 94.44 109 GLY A O 1
ATOM 918 N N . ALA A 1 110 ? -19.826 -1.915 21.562 1.00 93.19 110 ALA A N 1
ATOM 919 C CA . ALA A 1 110 ? -18.516 -1.893 20.907 1.00 93.19 110 ALA A CA 1
ATOM 920 C C . ALA A 1 110 ? -18.510 -2.578 19.523 1.00 93.19 110 ALA A C 1
ATOM 922 O O . ALA A 1 110 ? -17.676 -2.258 18.678 1.00 93.19 110 ALA A O 1
ATOM 923 N N . GLN A 1 111 ? -19.405 -3.542 19.279 1.00 93.38 111 GLN A N 1
ATOM 924 C CA . GLN A 1 111 ? -19.537 -4.195 17.970 1.00 93.38 111 GLN A CA 1
ATOM 925 C C . GLN A 1 111 ? -20.309 -3.324 16.979 1.00 93.38 111 GLN A C 1
ATOM 927 O O . GLN A 1 111 ? -19.943 -3.268 15.804 1.00 93.38 111 GLN A O 1
ATOM 932 N N . VAL A 1 112 ? -21.343 -2.628 17.456 1.00 96.12 112 VAL A N 1
ATOM 933 C CA . VAL A 1 112 ? -22.129 -1.682 16.657 1.00 96.12 112 VAL A CA 1
ATOM 934 C C . VAL A 1 112 ? -21.254 -0.520 16.189 1.00 96.12 112 VAL A C 1
ATOM 936 O O . VAL A 1 112 ? -21.304 -0.183 15.012 1.00 96.12 112 VAL A O 1
ATOM 939 N N . GLU A 1 113 ? -20.374 0.014 17.038 1.00 94.38 113 GLU A N 1
ATOM 940 C CA . GLU A 1 113 ? -19.407 1.055 16.645 1.00 94.38 113 GLU A CA 1
ATOM 941 C C . GLU A 1 113 ? -18.553 0.638 15.432 1.00 94.38 113 GLU A C 1
ATOM 943 O O . GLU A 1 113 ? -18.420 1.392 14.469 1.00 94.38 113 GLU A O 1
ATOM 948 N N . VAL A 1 114 ? -18.034 -0.597 15.424 1.00 95.31 114 VAL A N 1
ATOM 949 C CA . VAL A 1 114 ? -17.254 -1.133 14.289 1.00 95.31 114 VAL A CA 1
ATOM 950 C C . VAL A 1 114 ? -18.107 -1.255 13.022 1.00 95.31 114 VAL A C 1
ATOM 952 O O . VAL A 1 114 ? -17.592 -1.112 11.911 1.00 95.31 114 VAL A O 1
ATOM 955 N N . LEU A 1 115 ? -19.400 -1.562 13.155 1.00 94.44 115 LEU A N 1
ATOM 956 C CA . LEU A 1 115 ? -20.319 -1.636 12.018 1.00 94.44 115 LEU A CA 1
ATOM 957 C C . LEU A 1 115 ? -20.614 -0.247 11.448 1.00 94.44 115 LEU A C 1
ATOM 959 O O . LEU A 1 115 ? -20.546 -0.081 10.231 1.00 94.44 115 LEU A O 1
ATOM 963 N N . LEU A 1 116 ? -20.865 0.742 12.307 1.00 95.75 116 LEU A N 1
ATOM 964 C CA . LEU A 1 116 ? -21.081 2.133 11.902 1.00 95.75 116 LEU A CA 1
ATOM 965 C C . LEU A 1 116 ? -19.854 2.689 11.170 1.00 95.75 116 LEU A C 1
ATOM 967 O O . LEU A 1 116 ? -19.985 3.185 10.054 1.00 95.75 116 LEU A O 1
ATOM 971 N N . GLU A 1 117 ? -18.650 2.472 11.708 1.00 94.00 117 GLU A N 1
ATOM 972 C CA . GLU A 1 117 ? -17.391 2.866 11.059 1.00 94.00 117 GLU A CA 1
ATOM 973 C C . GLU A 1 117 ? -17.246 2.252 9.651 1.00 94.00 117 GLU A C 1
ATOM 975 O O . GLU A 1 117 ? -16.747 2.893 8.723 1.00 94.00 117 GLU A O 1
ATOM 980 N N . LYS A 1 118 ? -17.689 1.001 9.452 1.00 92.94 118 LYS A N 1
ATOM 981 C CA . LYS A 1 118 ? -17.673 0.353 8.129 1.00 92.94 118 LYS A CA 1
ATOM 982 C C . LYS A 1 118 ? -18.690 0.956 7.165 1.00 92.94 118 LYS A C 1
ATOM 984 O O . LYS A 1 118 ? -18.395 1.012 5.974 1.00 92.94 118 LYS A O 1
ATOM 989 N N . ILE A 1 119 ? -19.866 1.353 7.647 1.00 95.44 119 ILE A N 1
ATOM 990 C CA . ILE A 1 119 ? -20.897 1.996 6.823 1.00 95.44 119 ILE A CA 1
ATOM 991 C C . ILE A 1 119 ? -20.405 3.376 6.382 1.00 95.44 119 ILE A C 1
ATOM 993 O O . ILE A 1 119 ? -20.396 3.657 5.187 1.00 95.44 119 ILE A O 1
ATOM 997 N N . GLU A 1 120 ? -19.887 4.185 7.308 1.00 94.38 120 GLU A N 1
ATOM 998 C CA . GLU A 1 120 ? -19.330 5.509 7.003 1.00 94.38 120 GLU A CA 1
ATOM 999 C C . GLU A 1 120 ? -18.171 5.451 6.004 1.00 94.38 120 GLU A C 1
ATOM 1001 O O . GLU A 1 120 ? -18.040 6.328 5.158 1.00 94.38 120 GLU A O 1
ATOM 1006 N N . ARG A 1 121 ? -17.324 4.418 6.078 1.00 91.00 121 ARG A N 1
ATOM 1007 C CA . ARG A 1 121 ? -16.226 4.215 5.119 1.00 91.00 121 ARG A CA 1
ATOM 1008 C C . ARG A 1 121 ? -16.679 3.765 3.736 1.00 91.00 121 ARG A C 1
ATOM 1010 O O . ARG A 1 121 ? -15.923 3.954 2.798 1.00 91.00 121 ARG A O 1
ATOM 1017 N N . LYS A 1 122 ? -17.833 3.101 3.625 1.00 89.81 122 LYS A N 1
ATOM 1018 C CA . LYS A 1 122 ? -18.400 2.656 2.341 1.00 89.81 122 LYS A CA 1
ATOM 1019 C C . LYS A 1 122 ? -19.260 3.729 1.676 1.00 89.81 122 LYS A C 1
ATOM 1021 O O . LYS A 1 122 ? -19.437 3.678 0.468 1.00 89.81 122 LYS A O 1
ATOM 1026 N N . GLY A 1 123 ? -19.848 4.623 2.472 1.00 83.69 123 GLY A N 1
ATOM 1027 C CA . GLY A 1 123 ? -20.660 5.742 1.990 1.00 83.69 123 GLY A CA 1
ATOM 1028 C C . GLY A 1 123 ? -19.860 6.997 1.625 1.00 83.69 123 GLY A C 1
ATOM 1029 O O .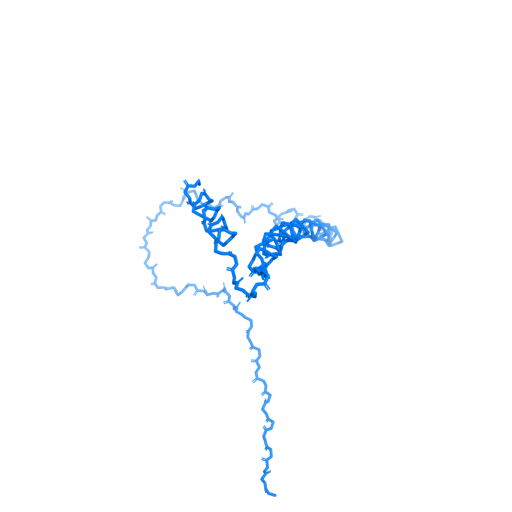 GLY A 1 123 ? -20.459 7.964 1.168 1.00 83.69 123 GLY A O 1
ATOM 1030 N N . LYS A 1 124 ? -18.544 6.992 1.853 1.00 64.81 124 LYS A N 1
ATOM 1031 C CA . LYS A 1 124 ? -17.585 8.004 1.390 1.00 64.81 124 LYS A CA 1
ATOM 1032 C C . LYS A 1 124 ? -16.846 7.469 0.174 1.00 64.81 124 LYS A C 1
ATOM 1034 O O . LYS A 1 124 ? -16.549 8.292 -0.712 1.00 64.81 124 LYS A O 1
#

Sequence (124 aa):
MKQGTSGQKGVEPDNDNARPNLRARFVALPFRCIRNAYYYDDEEKEKMSAYERAKKVYEQIQEEKQQQRLLRKQEEEERQAALEKYEKTKKKANKLFRKRSRKGQPNLGAQVEVLLEKIERKGK

InterPro domains:
  IPR013730 Fyv7/TAP26 [PF08524] (42-121)
  IPR013730 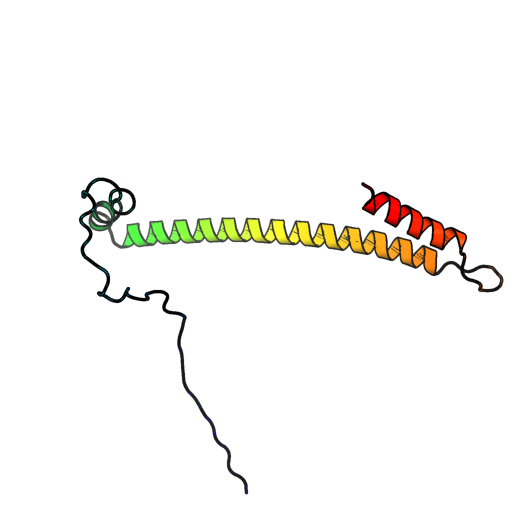Fyv7/TAP26 [PR01854] (46-69)
  IPR013730 Fyv7/TAP26 [PR01854] (71-92)
  IPR013730 Fyv7/TAP26 [PR01854] (94-118)

pLDDT: mean 76.79, std 22.93, range [35.69, 98.06]

Radius of gyration: 31.93 Å; chains: 1; bounding box: 55×64×88 Å

Organism: Necator americanus (NCBI:txid51031)

Secondary structure (DSSP, 8-state):
---------------------S-S--------SS-SSS-SSHHHHHHS-HHHHHHHHHHHHHHHHHHHHHHHHHHHHHHHHHHHHHHHHHHHHHHHHT-B-TTS-B-HHHHHHHHHHHHHHH--

Foldseek 3Di:
DDDDDDDDDDDDDDDVPPDPDPDDDDDDDPPDDDDPDPPDPPVVVVVDDPVVVVVVVVVVVVVVVVVVVVVVVVVVVVVVVVVVVVVVLVVVLVVQQCDADPVRHRDVVSNVVNVVVVVVVVVD